Protein AF-X1AZZ3-F1 (afdb_monomer_lite)

pLDDT: mean 78.2, std 6.17, range [60.5, 86.75]

Sequence (43 aa):
MYSRFAENNGWKTEVMSSNPTGIGGFKEIIFSIIGKEVYGKLK

Radius of gyration: 11.96 Å; chains: 1; bounding box: 22×17×31 Å

Foldseek 3Di:
DVVVVLVVVVKDKAWPDFAADPVGDTPDTDIDIHDPCPVVVVD

Structure (mmCIF, N/CA/C/O backbone):
data_AF-X1AZZ3-F1
#
_entry.id   AF-X1AZZ3-F1
#
loop_
_atom_site.group_PDB
_atom_site.id
_atom_site.type_symbol
_atom_site.label_atom_id
_atom_site.label_alt_id
_atom_site.label_comp_id
_atom_site.label_asym_id
_atom_site.label_entity_id
_atom_site.label_seq_id
_atom_site.pdbx_PDB_ins_code
_atom_site.Cartn_x
_atom_site.Cartn_y
_atom_site.Cartn_z
_atom_site.occupancy
_atom_site.B_iso_or_equiv
_atom_site.auth_seq_id
_atom_site.auth_comp_id
_atom_site.auth_asym_id
_atom_site.auth_atom_id
_atom_site.pdbx_PDB_model_num
ATOM 1 N N . MET A 1 1 ? 3.383 -9.884 -0.870 1.00 65.94 1 MET A N 1
ATOM 2 C CA . MET A 1 1 ? 3.652 -9.801 0.585 1.00 65.94 1 MET A CA 1
ATOM 3 C C . MET A 1 1 ? 2.812 -8.697 1.234 1.00 65.94 1 MET A C 1
ATOM 5 O O . MET A 1 1 ? 2.056 -9.008 2.141 1.00 65.94 1 MET A O 1
ATOM 9 N N . TYR A 1 2 ? 2.822 -7.466 0.706 1.00 69.12 2 TYR A N 1
ATOM 10 C CA . TYR A 1 2 ? 1.998 -6.356 1.220 1.00 69.12 2 TYR A CA 1
ATOM 11 C C . TYR A 1 2 ? 0.489 -6.482 0.961 1.00 69.12 2 TYR A C 1
ATOM 13 O O . TYR A 1 2 ? -0.292 -6.141 1.842 1.00 69.12 2 TYR A O 1
ATOM 21 N N . SER A 1 3 ? 0.066 -7.049 -0.175 1.00 66.88 3 SER A N 1
ATOM 22 C CA . SER A 1 3 ? -1.366 -7.258 -0.455 1.00 66.88 3 SER A CA 1
ATOM 23 C C . SER A 1 3 ? -2.030 -8.176 0.578 1.00 66.88 3 SER A C 1
ATOM 25 O O . SER A 1 3 ? -3.062 -7.827 1.132 1.00 66.88 3 SER A O 1
ATOM 27 N N . ARG A 1 4 ? -1.374 -9.291 0.941 1.00 74.94 4 ARG A N 1
ATOM 28 C CA . ARG A 1 4 ? -1.861 -10.200 1.996 1.00 74.94 4 ARG A CA 1
ATOM 29 C C . ARG A 1 4 ? -1.898 -9.548 3.379 1.00 74.94 4 ARG A C 1
ATOM 31 O O . ARG A 1 4 ? -2.806 -9.818 4.153 1.00 74.94 4 ARG A O 1
ATOM 38 N N . PHE A 1 5 ? -0.909 -8.716 3.709 1.00 77.19 5 PHE A N 1
ATOM 39 C CA . PHE A 1 5 ? -0.890 -7.998 4.986 1.00 77.19 5 PHE A CA 1
ATOM 40 C C . PHE A 1 5 ? -2.043 -6.993 5.081 1.00 77.19 5 PHE A C 1
ATOM 42 O O . PHE A 1 5 ? -2.683 -6.883 6.124 1.00 77.19 5 PHE A O 1
ATOM 49 N N . ALA A 1 6 ? -2.333 -6.293 3.986 1.00 76.06 6 ALA A N 1
ATOM 50 C CA . ALA A 1 6 ? -3.452 -5.371 3.912 1.00 76.06 6 ALA A CA 1
ATOM 51 C C . ALA A 1 6 ? -4.807 -6.097 3.978 1.00 76.06 6 ALA A C 1
ATOM 53 O O . ALA A 1 6 ? -5.653 -5.693 4.771 1.00 76.06 6 ALA A O 1
ATOM 54 N N . GLU A 1 7 ? -4.982 -7.214 3.263 1.00 76.94 7 GLU A N 1
ATOM 55 C CA . GLU A 1 7 ? -6.194 -8.048 3.349 1.00 76.94 7 GLU A CA 1
ATOM 56 C C . GLU A 1 7 ? -6.442 -8.573 4.770 1.00 76.94 7 GLU A C 1
ATOM 58 O O . GLU A 1 7 ? -7.555 -8.460 5.279 1.00 76.94 7 GLU A O 1
ATOM 63 N N . ASN A 1 8 ? -5.404 -9.062 5.462 1.00 80.62 8 ASN A N 1
ATOM 64 C CA . ASN A 1 8 ? -5.526 -9.515 6.854 1.00 80.62 8 ASN A CA 1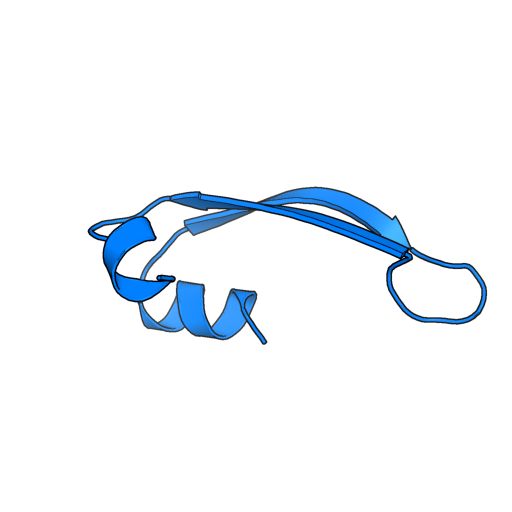
ATOM 65 C C . ASN A 1 8 ? -5.900 -8.389 7.832 1.00 80.62 8 ASN A C 1
ATOM 67 O O . ASN A 1 8 ? -6.491 -8.657 8.874 1.00 80.62 8 ASN A O 1
ATOM 71 N N . ASN A 1 9 ? -5.554 -7.136 7.522 1.00 77.81 9 ASN A N 1
ATOM 72 C CA . ASN A 1 9 ? -5.964 -5.968 8.306 1.00 77.81 9 ASN A CA 1
ATOM 73 C C . ASN A 1 9 ? -7.325 -5.396 7.856 1.00 77.81 9 ASN A C 1
ATOM 75 O O . ASN A 1 9 ? -7.757 -4.371 8.384 1.00 77.81 9 ASN A O 1
ATOM 79 N N . GLY A 1 10 ? -8.006 -6.034 6.896 1.00 81.69 10 GLY A N 1
ATOM 80 C CA . GLY A 1 10 ? -9.276 -5.561 6.340 1.00 81.69 10 GLY A CA 1
ATOM 81 C C . GLY A 1 10 ? -9.137 -4.282 5.511 1.00 81.69 10 GLY A C 1
ATOM 82 O O . GLY A 1 10 ? -10.100 -3.531 5.361 1.00 81.69 10 GLY A O 1
ATOM 83 N N . TRP A 1 11 ? -7.938 -3.993 5.011 1.00 86.75 11 TRP A N 1
ATOM 84 C CA . TRP A 1 11 ? -7.678 -2.824 4.183 1.00 86.75 11 TRP A CA 1
ATOM 85 C C . TRP A 1 11 ? -7.871 -3.145 2.711 1.00 86.75 11 TRP A C 1
ATOM 87 O O . TRP A 1 11 ? -7.467 -4.199 2.219 1.00 86.75 11 TRP A O 1
ATOM 97 N N . LYS A 1 12 ? -8.456 -2.192 1.988 1.00 81.19 12 LYS A N 1
ATOM 98 C CA . LYS A 1 12 ? -8.660 -2.307 0.551 1.00 81.19 12 LYS A CA 1
ATOM 99 C C . LYS A 1 12 ? -7.392 -1.852 -0.163 1.00 81.19 12 LYS A C 1
ATOM 101 O O . LYS A 1 12 ? -6.979 -0.706 -0.007 1.00 81.19 12 LYS A O 1
ATOM 106 N N . THR A 1 13 ? -6.775 -2.739 -0.937 1.00 82.31 13 THR A N 1
ATOM 107 C CA . THR A 1 13 ? -5.621 -2.399 -1.778 1.00 82.31 13 THR A CA 1
ATOM 108 C C . THR A 1 13 ? -6.053 -2.194 -3.217 1.00 82.31 13 THR A C 1
ATOM 110 O O . THR A 1 13 ? -6.724 -3.054 -3.782 1.00 82.31 13 THR A O 1
ATOM 113 N N . GLU A 1 14 ? -5.628 -1.096 -3.823 1.00 83.19 14 GLU A N 1
ATOM 114 C CA . GLU A 1 14 ? -5.943 -0.751 -5.202 1.00 83.19 14 GLU A CA 1
ATOM 115 C C . GLU A 1 14 ? -4.636 -0.528 -5.966 1.00 83.19 14 GLU A C 1
ATOM 117 O O . GLU A 1 14 ? -3.863 0.379 -5.658 1.00 83.19 14 GLU A O 1
ATOM 122 N N . VAL A 1 15 ? -4.336 -1.409 -6.923 1.00 82.69 15 VAL A N 1
ATOM 123 C CA . VAL A 1 15 ? -3.111 -1.317 -7.726 1.00 82.69 15 VAL A CA 1
ATOM 124 C C . VAL A 1 15 ? -3.342 -0.290 -8.826 1.00 82.69 15 VAL A C 1
ATOM 126 O O . VAL A 1 15 ? -4.162 -0.506 -9.712 1.00 82.69 15 VAL A O 1
ATOM 129 N N . MET A 1 16 ? -2.632 0.835 -8.752 1.00 83.00 16 MET A N 1
ATOM 130 C CA . MET A 1 16 ? -2.784 1.941 -9.698 1.00 83.00 16 MET A CA 1
ATOM 131 C C . MET A 1 16 ? -1.889 1.774 -10.923 1.00 83.00 16 MET A C 1
ATOM 133 O O . MET A 1 16 ? -2.283 2.119 -12.031 1.00 83.00 16 MET A O 1
ATOM 137 N N . SER A 1 17 ? -0.674 1.262 -10.734 1.00 81.31 17 SER A N 1
ATOM 138 C CA . SER A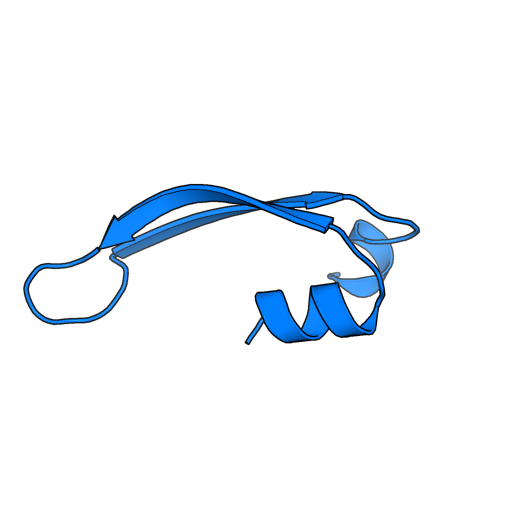 1 17 ? 0.258 1.024 -11.831 1.00 81.31 17 SER A CA 1
ATOM 139 C C . SER A 1 17 ? 1.188 -0.125 -11.488 1.00 81.31 17 SER A C 1
ATOM 141 O O . SER A 1 17 ? 1.681 -0.232 -10.368 1.00 81.31 17 SER A O 1
ATO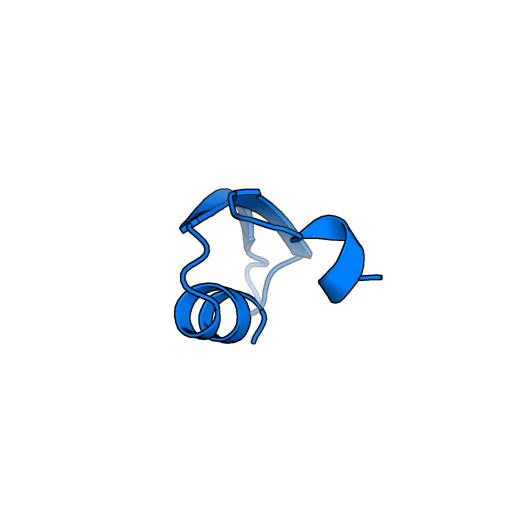M 143 N N . SER A 1 18 ? 1.445 -0.991 -12.456 1.00 83.19 18 SER A N 1
ATOM 14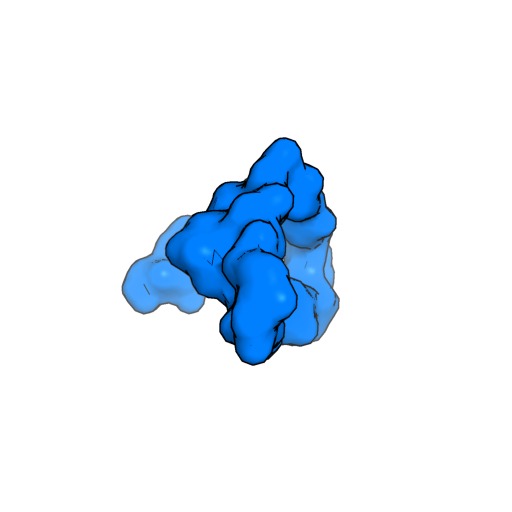4 C CA . SER A 1 18 ? 2.429 -2.056 -12.331 1.00 83.19 18 SER A CA 1
ATOM 145 C C . SER A 1 18 ? 3.266 -2.074 -13.594 1.00 83.19 18 SER A C 1
ATOM 147 O O . SER A 1 18 ? 2.718 -2.205 -14.686 1.00 83.19 18 SER A O 1
ATOM 149 N N . ASN A 1 19 ? 4.580 -1.950 -13.444 1.00 82.69 19 ASN A N 1
ATOM 150 C CA . ASN A 1 19 ? 5.540 -2.001 -14.532 1.00 82.69 19 ASN A CA 1
ATOM 151 C C . ASN A 1 19 ? 6.283 -3.347 -14.473 1.00 82.69 19 ASN A C 1
ATOM 153 O O . ASN A 1 19 ? 7.279 -3.465 -13.753 1.00 82.69 19 ASN A O 1
ATOM 157 N N . PRO A 1 20 ? 5.761 -4.399 -15.129 1.00 79.62 20 PRO A N 1
ATOM 158 C CA . PRO A 1 20 ? 6.405 -5.704 -15.166 1.00 79.62 20 PRO A CA 1
ATOM 159 C C . PRO A 1 20 ? 7.647 -5.669 -16.061 1.00 79.62 20 PRO A C 1
ATOM 161 O O . PRO A 1 20 ? 7.625 -5.136 -17.169 1.00 79.62 20 PRO A O 1
ATOM 164 N N . THR A 1 21 ? 8.737 -6.271 -15.596 1.00 78.00 21 THR A N 1
ATOM 165 C CA . THR A 1 21 ? 9.966 -6.409 -16.381 1.00 78.00 21 THR A CA 1
ATOM 166 C C . THR A 1 21 ? 9.902 -7.708 -17.181 1.00 78.00 21 THR A C 1
ATOM 168 O O . THR A 1 21 ? 9.571 -8.760 -16.636 1.00 78.00 21 THR A O 1
ATOM 171 N N . GLY A 1 22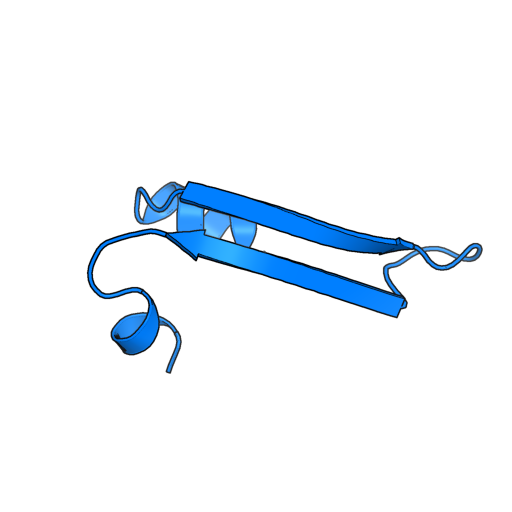 ? 10.261 -7.668 -18.469 1.00 69.62 22 GLY A N 1
ATOM 172 C CA . GLY A 1 22 ? 10.122 -8.806 -19.395 1.00 69.62 22 GLY A CA 1
ATOM 173 C C . GLY A 1 22 ? 10.928 -10.071 -19.059 1.00 69.62 22 GLY A C 1
ATOM 174 O O . GLY A 1 22 ? 10.739 -11.089 -19.711 1.00 69.62 22 GLY A O 1
ATOM 175 N N . ILE A 1 23 ? 11.803 -10.028 -18.047 1.00 74.69 23 ILE A N 1
ATOM 176 C CA . ILE A 1 23 ? 12.653 -11.152 -17.604 1.00 74.69 23 ILE A CA 1
ATOM 177 C C . ILE A 1 23 ? 12.136 -11.748 -16.271 1.00 74.69 23 ILE A C 1
ATOM 179 O O . ILE A 1 23 ? 12.708 -12.686 -15.725 1.00 74.69 23 ILE A O 1
ATOM 183 N N . GLY A 1 24 ? 11.005 -11.245 -15.764 1.00 63.41 24 GLY A N 1
ATOM 184 C CA . GLY A 1 24 ? 10.399 -11.668 -14.505 1.00 63.41 24 GLY A CA 1
ATOM 185 C C . GLY A 1 24 ? 10.615 -10.647 -13.390 1.00 63.41 24 GLY A C 1
ATOM 186 O O . GLY A 1 24 ? 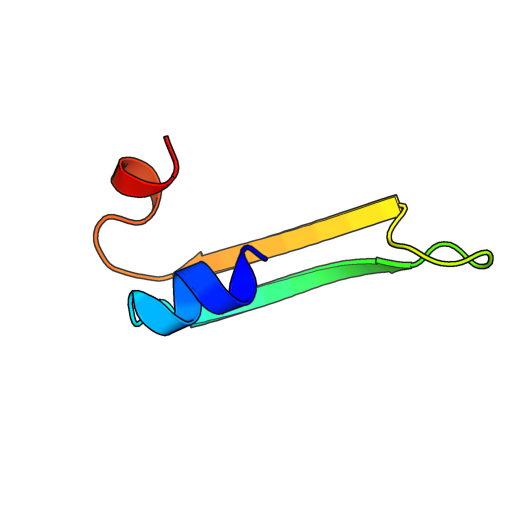11.712 -10.128 -13.190 1.00 63.41 24 GLY A O 1
ATOM 187 N N . GLY A 1 25 ? 9.539 -10.357 -12.660 1.00 72.69 25 GLY A N 1
ATOM 188 C CA . GLY A 1 25 ? 9.499 -9.334 -11.616 1.00 72.69 25 GLY A CA 1
ATOM 189 C C . GLY A 1 25 ? 8.840 -8.031 -12.072 1.00 72.69 25 GLY A C 1
ATOM 190 O O . GLY A 1 25 ? 8.432 -7.877 -13.222 1.00 72.69 25 GLY A O 1
ATOM 191 N N . PHE A 1 26 ? 8.716 -7.094 -11.138 1.00 74.12 26 PHE A N 1
ATOM 192 C CA . PHE A 1 26 ? 8.205 -5.751 -11.394 1.00 74.12 26 PHE A CA 1
ATOM 193 C C . PHE A 1 26 ? 9.349 -4.762 -11.230 1.00 74.12 26 PHE A C 1
ATOM 195 O O . PHE A 1 26 ? 10.023 -4.771 -10.201 1.00 74.12 26 PHE A O 1
ATOM 202 N N . LYS A 1 27 ? 9.558 -3.917 -12.238 1.00 83.00 27 LYS A N 1
ATOM 203 C CA . LYS A 1 27 ? 10.470 -2.780 -12.154 1.00 83.00 27 LYS A CA 1
ATOM 204 C C . LYS A 1 27 ? 9.953 -1.795 -11.112 1.00 83.00 27 LYS A C 1
ATOM 206 O O . LYS A 1 27 ? 10.704 -1.372 -10.245 1.00 83.00 27 LYS A O 1
ATOM 211 N N . GLU A 1 28 ? 8.660 -1.485 -11.184 1.00 81.69 28 GLU A N 1
ATOM 212 C CA . GLU A 1 28 ? 7.961 -0.601 -10.252 1.00 81.69 28 GLU A CA 1
ATOM 213 C C . GLU A 1 28 ? 6.511 -1.054 -10.084 1.00 81.69 28 GLU A C 1
ATOM 215 O O . GLU A 1 28 ? 5.888 -1.561 -11.020 1.00 81.69 28 GLU A O 1
ATOM 220 N N . ILE A 1 29 ? 5.958 -0.863 -8.888 1.00 84.31 29 ILE A N 1
ATOM 221 C CA . ILE A 1 29 ? 4.540 -1.086 -8.620 1.00 84.31 29 ILE A CA 1
ATOM 222 C C . ILE A 1 29 ? 4.037 0.015 -7.687 1.00 84.31 29 ILE A C 1
ATOM 224 O O . ILE A 1 29 ? 4.632 0.286 -6.647 1.00 84.31 29 ILE A O 1
ATOM 228 N N . ILE A 1 30 ? 2.951 0.668 -8.081 1.00 85.19 30 ILE A N 1
ATOM 229 C CA . ILE A 1 30 ? 2.284 1.729 -7.335 1.00 85.19 30 ILE A CA 1
ATOM 230 C C . ILE A 1 30 ? 0.902 1.204 -6.975 1.00 85.19 30 ILE A C 1
ATOM 232 O O . ILE A 1 30 ? 0.084 0.905 -7.848 1.00 85.19 30 ILE A O 1
ATOM 236 N N . PHE A 1 31 ? 0.636 1.091 -5.682 1.00 85.44 31 PHE A N 1
ATOM 237 C CA . PHE A 1 31 ? -0.661 0.694 -5.160 1.00 85.44 31 PHE A CA 1
ATOM 238 C C . PHE A 1 31 ? -1.040 1.587 -3.984 1.00 85.44 31 PHE A C 1
ATOM 240 O O . PHE A 1 31 ? -0.193 2.004 -3.197 1.00 85.44 31 PHE A O 1
ATOM 247 N N . SER A 1 32 ? -2.328 1.876 -3.882 1.00 83.38 32 SER A N 1
ATOM 248 C CA . SER A 1 32 ? -2.929 2.601 -2.775 1.00 83.38 32 SER A CA 1
ATOM 249 C C . SER A 1 32 ? -3.518 1.604 -1.782 1.00 83.38 32 SER A C 1
ATOM 251 O O . SER A 1 32 ? -4.088 0.586 -2.177 1.00 83.38 32 SER A O 1
ATOM 253 N N . ILE A 1 33 ? -3.375 1.877 -0.488 1.00 85.50 33 ILE A N 1
ATOM 254 C CA . ILE A 1 33 ? -4.015 1.106 0.581 1.00 85.50 33 ILE A CA 1
ATOM 255 C C . ILE A 1 33 ? -4.975 2.041 1.309 1.00 85.50 33 ILE A C 1
ATOM 257 O O . ILE A 1 33 ? -4.561 3.064 1.852 1.00 85.50 33 ILE A O 1
ATOM 261 N N . ILE A 1 34 ? -6.252 1.672 1.346 1.00 82.56 34 ILE A N 1
ATOM 262 C CA . ILE A 1 34 ? -7.317 2.439 1.990 1.00 82.56 34 ILE A CA 1
ATOM 263 C C . ILE A 1 34 ? -7.842 1.641 3.185 1.00 82.56 34 ILE A C 1
ATOM 265 O O . ILE A 1 34 ? -8.287 0.499 3.050 1.00 82.56 34 ILE A O 1
ATOM 269 N N . GLY A 1 35 ? -7.803 2.249 4.371 1.00 81.00 35 GLY A N 1
ATOM 270 C CA . GLY A 1 35 ? -8.222 1.616 5.619 1.00 81.00 35 GLY A CA 1
ATOM 271 C C . GLY A 1 35 ? -7.964 2.485 6.852 1.00 81.00 35 GLY A C 1
ATOM 272 O O . GLY A 1 35 ? -7.427 3.589 6.752 1.00 81.00 35 GLY A O 1
ATOM 273 N N . LYS A 1 36 ? -8.339 1.986 8.035 1.00 79.62 36 LYS A N 1
ATOM 274 C CA . LYS A 1 36 ? -8.042 2.649 9.316 1.00 79.62 36 LYS A CA 1
ATOM 275 C C . LYS A 1 36 ? -6.579 2.449 9.715 1.00 79.62 36 LYS A C 1
ATOM 277 O O . LYS A 1 36 ? -6.083 1.329 9.654 1.00 79.62 36 LYS A O 1
ATOM 282 N N . GLU A 1 37 ? -5.931 3.532 10.151 1.00 81.75 37 GLU A N 1
ATOM 283 C CA . GLU A 1 37 ? -4.552 3.547 10.681 1.00 81.75 37 GLU A CA 1
ATOM 284 C C . GLU A 1 37 ? -3.479 2.962 9.744 1.00 81.75 37 GLU A C 1
ATOM 286 O O . GLU A 1 37 ? -2.415 2.536 10.192 1.00 81.75 37 GLU A O 1
ATOM 291 N N . VAL A 1 38 ? -3.721 2.995 8.430 1.00 79.88 38 VAL A N 1
ATOM 292 C CA . VAL A 1 38 ? -2.805 2.453 7.411 1.00 79.88 38 VAL A CA 1
ATOM 293 C C . VAL A 1 38 ? -1.404 3.047 7.556 1.00 79.88 38 VAL A C 1
ATOM 295 O O . VAL A 1 38 ? -0.440 2.303 7.695 1.00 79.88 38 VAL A O 1
ATOM 298 N N . TYR A 1 39 ? -1.289 4.378 7.610 1.00 77.75 39 TYR A N 1
ATOM 299 C CA . TYR A 1 39 ? 0.004 5.063 7.721 1.00 77.75 39 TYR A CA 1
ATOM 300 C C . TYR A 1 39 ? 0.734 4.764 9.039 1.00 77.75 39 TYR A C 1
ATOM 302 O O . TYR A 1 39 ? 1.951 4.630 9.050 1.00 77.75 39 TYR A O 1
ATOM 310 N N . GLY A 1 40 ? 0.001 4.624 10.149 1.00 79.12 40 GLY A N 1
ATOM 311 C CA . GLY A 1 40 ? 0.594 4.349 11.461 1.00 79.12 40 GLY A CA 1
ATOM 312 C C . GLY A 1 40 ? 1.192 2.946 11.564 1.00 79.12 40 GLY A C 1
ATOM 313 O O . GLY A 1 40 ? 2.229 2.768 12.191 1.00 79.12 40 GLY A O 1
ATOM 314 N N . LYS A 1 41 ? 0.565 1.961 10.913 1.00 73.00 41 LYS A N 1
ATOM 315 C CA . LYS A 1 41 ? 1.022 0.564 10.890 1.00 73.00 41 LYS A CA 1
ATOM 316 C C . LYS A 1 41 ? 2.037 0.246 9.784 1.00 73.00 41 LYS A C 1
ATOM 318 O O . LYS A 1 41 ? 2.654 -0.812 9.840 1.00 73.00 41 LYS A O 1
ATOM 323 N N . LEU A 1 42 ? 2.168 1.109 8.775 1.00 73.06 42 LEU A N 1
ATOM 324 C CA . LEU A 1 42 ? 3.154 0.990 7.688 1.00 73.06 42 LEU A CA 1
ATOM 325 C C . LEU A 1 42 ? 4.420 1.831 7.911 1.00 73.06 42 LEU A C 1
ATOM 327 O O . LEU A 1 42 ? 5.285 1.835 7.035 1.00 73.06 42 LEU A O 1
ATOM 331 N N . LYS A 1 43 ? 4.510 2.549 9.035 1.00 60.50 43 LYS A N 1
ATOM 332 C CA . LYS A 1 43 ? 5.686 3.338 9.408 1.00 60.50 43 LYS A CA 1
ATOM 333 C C . LYS A 1 43 ? 6.855 2.458 9.850 1.00 60.50 43 LYS A C 1
ATOM 335 O O . LYS A 1 43 ? 6.595 1.399 10.462 1.00 60.50 43 LYS A O 1
#

InterPro domains:
  IPR005139 Peptide chain release factor [PF03462] (1-43)
  IPR045853 Peptide chain release factor class I superfamily [SSF75620] (1-43)

Secondary structure (DSSP, 8-state):
-HHHHHHHTTPEEEEEEEEE-TTSSEEEEEEEEESTTHHHH--

Organism: NCBI:txid412755